Protein AF-A0A2H4VD58-F1 (afdb_monomer)

Solvent-accessible surface area (backbone atoms only — not comparable to full-atom values): 4654 Å² total; per-residue (Å²): 131,59,65,59,58,54,42,28,51,54,27,33,57,51,12,43,54,27,6,53,51,22,31,37,26,50,71,23,73,45,74,94,69,36,65,29,60,67,58,16,52,52,50,32,53,50,47,53,52,52,48,38,56,49,47,28,70,76,65,34,40,77,75,41,53,44,72,64,33,37,46,70,50,13,48,63,49,17,52,52,39,17,51,50,42,19,54,51,46,67,75,74,109

InterPro domains:
  IPR043941 EMC6-arch [PF19094] (3-91)

Organism: NCBI:txid59277

Foldseek 3Di:
DQLLVVLQVLLLVLLLVLLVQLQCQCCLVPVVNGHDNPVSVVSLVVSLVVSLVVSCVPVNCVSQVHPVRSCVSRVVSSVVSNCVNNVCSNVPD

Structure (mmCIF, N/CA/C/O backbone):
data_AF-A0A2H4VD58-F1
#
_entry.id   AF-A0A2H4VD58-F1
#
loop_
_atom_site.group_PDB
_atom_site.id
_atom_site.type_symbol
_atom_site.label_atom_id
_atom_site.label_alt_id
_atom_site.label_comp_id
_atom_site.label_asy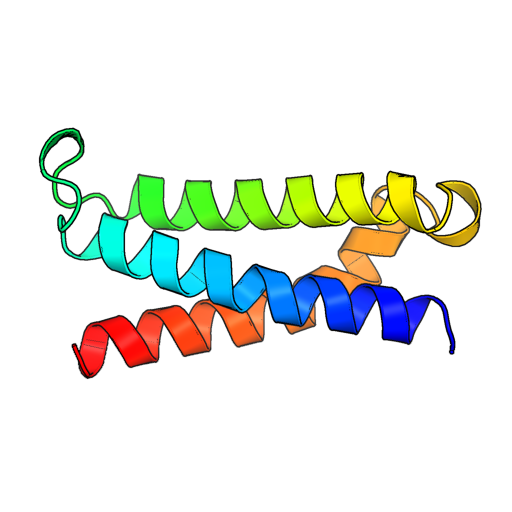m_id
_atom_site.label_entity_id
_atom_site.label_seq_id
_atom_site.pdbx_PDB_ins_code
_atom_site.Cartn_x
_atom_site.Cartn_y
_atom_site.Cartn_z
_atom_site.occupancy
_atom_site.B_iso_or_equiv
_atom_site.auth_seq_id
_atom_site.auth_comp_id
_atom_site.auth_asym_id
_atom_site.auth_atom_id
_atom_site.pdbx_PDB_model_num
ATOM 1 N N . MET A 1 1 ? -11.093 -12.070 17.448 1.00 69.69 1 MET A N 1
ATOM 2 C CA . MET A 1 1 ? -9.816 -11.458 17.033 1.00 69.69 1 MET A CA 1
ATOM 3 C C . MET A 1 1 ? -9.954 -9.956 17.160 1.00 69.69 1 MET A C 1
ATOM 5 O O . MET A 1 1 ? -10.987 -9.443 16.732 1.00 69.69 1 MET A O 1
ATOM 9 N N . ASP A 1 2 ? -8.970 -9.316 17.784 1.00 92.69 2 ASP A N 1
ATOM 10 C CA . ASP A 1 2 ? -8.896 -7.864 17.972 1.00 92.69 2 ASP A CA 1
ATOM 11 C C . ASP A 1 2 ? -9.061 -7.121 16.631 1.00 92.69 2 ASP A C 1
ATOM 13 O O . ASP A 1 2 ? -8.649 -7.633 15.582 1.00 92.69 2 ASP A O 1
ATOM 17 N N . ILE A 1 3 ? -9.698 -5.948 16.651 1.00 94.56 3 ILE A N 1
ATOM 18 C CA . ILE A 1 3 ? -9.872 -5.111 15.463 1.00 94.56 3 ILE A CA 1
ATOM 19 C C . ILE A 1 3 ? -8.518 -4.711 14.879 1.00 94.56 3 ILE A C 1
ATOM 21 O O . ILE A 1 3 ? -8.355 -4.760 13.663 1.00 94.56 3 ILE A O 1
ATOM 25 N N . GLU A 1 4 ? -7.521 -4.438 15.721 1.00 93.94 4 GLU A N 1
ATOM 26 C CA . GLU A 1 4 ? -6.175 -4.074 15.273 1.00 93.94 4 GLU A CA 1
ATOM 27 C C . GLU A 1 4 ? -5.526 -5.199 14.466 1.00 93.94 4 GLU A C 1
ATOM 29 O O . GLU A 1 4 ? -4.961 -4.963 13.396 1.00 93.94 4 GLU A O 1
ATOM 34 N N . VAL A 1 5 ? -5.677 -6.446 14.922 1.00 95.12 5 VAL A N 1
ATOM 35 C CA . VAL A 1 5 ? -5.162 -7.620 14.210 1.00 95.12 5 VAL A CA 1
ATOM 36 C C . VAL A 1 5 ? -5.892 -7.793 12.879 1.00 95.12 5 VAL A C 1
ATOM 38 O O . VAL A 1 5 ? -5.246 -8.008 11.858 1.00 95.12 5 VAL A O 1
ATOM 41 N N . LYS A 1 6 ? -7.224 -7.632 12.846 1.00 96.00 6 LYS A N 1
ATOM 42 C CA . LYS A 1 6 ? -8.003 -7.698 11.594 1.00 96.00 6 LYS A CA 1
ATOM 43 C C . LYS A 1 6 ? -7.555 -6.637 10.584 1.00 96.00 6 LYS A C 1
ATOM 45 O O . LYS A 1 6 ? -7.369 -6.958 9.410 1.00 96.00 6 LYS A O 1
ATOM 50 N N . LEU A 1 7 ? -7.366 -5.398 11.042 1.00 96.88 7 LEU A N 1
ATOM 51 C CA . LEU A 1 7 ? -6.892 -4.281 10.223 1.00 96.88 7 LEU A CA 1
ATOM 52 C C . LEU A 1 7 ? -5.477 -4.537 9.702 1.00 96.88 7 LEU A C 1
ATOM 54 O O . LEU A 1 7 ? -5.231 -4.387 8.508 1.00 96.88 7 LEU A O 1
ATOM 58 N N . THR A 1 8 ? -4.572 -4.994 10.563 1.00 96.62 8 THR A N 1
ATOM 59 C CA . THR A 1 8 ? -3.202 -5.358 10.177 1.00 96.62 8 THR A CA 1
ATOM 60 C C . THR A 1 8 ? -3.217 -6.448 9.103 1.00 96.62 8 THR A C 1
ATOM 62 O O . THR A 1 8 ? -2.549 -6.314 8.079 1.00 96.62 8 THR A O 1
ATOM 65 N N . SER A 1 9 ? -4.015 -7.507 9.288 1.00 96.56 9 SER A N 1
ATOM 66 C CA . SER A 1 9 ? -4.085 -8.628 8.346 1.00 96.56 9 SER A CA 1
ATOM 67 C C . SER A 1 9 ? -4.594 -8.214 6.965 1.00 96.56 9 SER A C 1
ATOM 69 O O . SER A 1 9 ? -3.997 -8.609 5.965 1.00 96.56 9 SER A O 1
ATOM 71 N N . ILE A 1 10 ? -5.665 -7.413 6.881 1.00 97.50 10 ILE A N 1
ATOM 72 C CA . ILE A 1 10 ? -6.210 -6.998 5.577 1.00 97.50 10 ILE A CA 1
ATOM 73 C C . ILE A 1 10 ? -5.260 -6.043 4.842 1.00 97.50 10 ILE A C 1
ATOM 75 O O . ILE A 1 10 ? -5.097 -6.159 3.629 1.00 97.50 10 ILE A O 1
ATOM 79 N N . HIS A 1 11 ? -4.571 -5.162 5.575 1.00 98.38 11 HIS A N 1
ATOM 80 C CA . HIS A 1 11 ? -3.552 -4.276 5.013 1.00 98.38 11 HIS A CA 1
ATOM 81 C C . HIS A 1 11 ? -2.344 -5.052 4.495 1.00 98.38 11 HIS A C 1
ATOM 83 O O . HIS A 1 11 ? -1.927 -4.830 3.363 1.00 98.38 11 HIS A O 1
ATOM 89 N N . ALA A 1 12 ? -1.823 -6.002 5.272 1.00 98.12 12 ALA A N 1
ATOM 90 C CA . ALA A 1 12 ? -0.731 -6.860 4.827 1.00 98.12 12 ALA A CA 1
ATOM 91 C C . ALA A 1 12 ? -1.121 -7.677 3.581 1.00 98.12 12 ALA A C 1
ATOM 93 O O . ALA A 1 12 ? -0.347 -7.758 2.632 1.00 98.12 12 ALA A O 1
ATOM 94 N N . ALA A 1 13 ? -2.336 -8.233 3.541 1.00 98.12 13 ALA A N 1
ATOM 95 C CA . ALA A 1 13 ? -2.805 -9.006 2.394 1.00 98.12 13 ALA A CA 1
ATOM 96 C C . ALA A 1 13 ? -2.928 -8.152 1.120 1.00 98.12 13 ALA A C 1
ATOM 98 O O . ALA A 1 13 ? -2.422 -8.539 0.066 1.00 98.12 13 ALA A O 1
ATOM 99 N N . LEU A 1 14 ? -3.559 -6.974 1.197 1.00 98.44 14 LEU A N 1
ATOM 100 C CA . LEU A 1 14 ? -3.715 -6.102 0.026 1.00 98.44 14 LEU A CA 1
ATOM 101 C C . LEU A 1 14 ? -2.424 -5.372 -0.369 1.00 98.44 14 LEU A C 1
ATOM 103 O O . LEU A 1 14 ? -2.271 -4.999 -1.532 1.00 98.44 14 LEU A O 1
ATOM 107 N N . ALA A 1 15 ? -1.453 -5.256 0.535 1.00 98.62 15 ALA A N 1
ATOM 108 C CA . ALA A 1 15 ? -0.114 -4.784 0.202 1.00 98.62 15 ALA A CA 1
ATOM 109 C C . ALA A 1 15 ? 0.639 -5.720 -0.757 1.00 98.62 15 ALA A C 1
ATOM 111 O O . ALA A 1 15 ? 1.428 -5.245 -1.571 1.00 98.62 15 ALA A O 1
ATOM 112 N N . ILE A 1 16 ? 0.364 -7.030 -0.730 1.00 98.75 16 ILE A N 1
ATOM 113 C CA . ILE A 1 16 ? 0.923 -7.976 -1.711 1.00 98.75 16 ILE A CA 1
ATOM 114 C C . ILE A 1 16 ? 0.429 -7.620 -3.117 1.00 98.75 16 ILE A C 1
ATOM 116 O O . ILE A 1 16 ? 1.214 -7.539 -4.062 1.00 98.75 16 ILE A O 1
ATOM 120 N N . VAL A 1 17 ? -0.871 -7.339 -3.243 1.00 98.56 17 VAL A N 1
ATOM 121 C CA . VAL A 1 17 ? -1.485 -6.910 -4.506 1.00 98.56 17 VAL A CA 1
ATOM 122 C C . VAL A 1 17 ? -0.898 -5.572 -4.960 1.00 98.56 17 VAL A C 1
ATOM 124 O O . VAL A 1 17 ? -0.554 -5.420 -6.131 1.00 98.56 17 VAL A O 1
ATOM 127 N N . ALA A 1 18 ? -0.716 -4.626 -4.033 1.00 98.75 18 ALA A N 1
ATOM 128 C CA . ALA A 1 18 ? -0.055 -3.359 -4.325 1.00 98.75 18 ALA A CA 1
ATOM 129 C C . ALA A 1 18 ? 1.376 -3.556 -4.844 1.00 98.75 18 ALA A C 1
ATOM 131 O O . ALA A 1 18 ? 1.747 -2.929 -5.830 1.00 98.75 18 ALA A O 1
ATOM 132 N N . GLY A 1 19 ? 2.155 -4.464 -4.247 1.00 98.69 19 GLY A N 1
ATOM 133 C CA . GLY A 1 19 ? 3.529 -4.744 -4.673 1.00 98.69 19 GLY A CA 1
ATOM 134 C C . GLY A 1 19 ? 3.607 -5.322 -6.077 1.00 98.69 19 GLY A C 1
ATOM 135 O O . GLY A 1 19 ? 4.406 -4.855 -6.888 1.00 98.69 19 GLY A O 1
ATOM 136 N N . ALA A 1 20 ? 2.719 -6.263 -6.399 1.00 98.44 20 ALA A N 1
ATOM 137 C CA . ALA A 1 20 ? 2.619 -6.822 -7.743 1.00 98.44 20 ALA A CA 1
ATOM 138 C C . ALA A 1 20 ? 2.223 -5.762 -8.785 1.00 98.44 20 ALA A C 1
ATOM 140 O O . ALA A 1 20 ? 2.816 -5.697 -9.860 1.00 98.44 20 ALA A O 1
ATOM 141 N N . ILE A 1 21 ? 1.262 -4.890 -8.465 1.00 98.19 21 ILE A N 1
ATOM 142 C CA . ILE A 1 21 ? 0.854 -3.796 -9.358 1.00 98.19 21 ILE A CA 1
ATOM 143 C C . ILE A 1 21 ? 1.997 -2.794 -9.556 1.00 98.19 21 ILE A C 1
ATOM 145 O O . ILE A 1 21 ? 2.272 -2.398 -10.690 1.00 98.19 21 ILE A O 1
ATOM 149 N N . SER A 1 22 ? 2.698 -2.414 -8.485 1.00 98.50 22 SER A N 1
ATOM 150 C CA . SER A 1 22 ? 3.853 -1.520 -8.578 1.00 98.50 22 SER A CA 1
ATOM 151 C C . SER A 1 22 ? 4.975 -2.131 -9.416 1.00 98.50 22 SER A C 1
ATOM 153 O O . SER A 1 22 ? 5.541 -1.426 -10.248 1.00 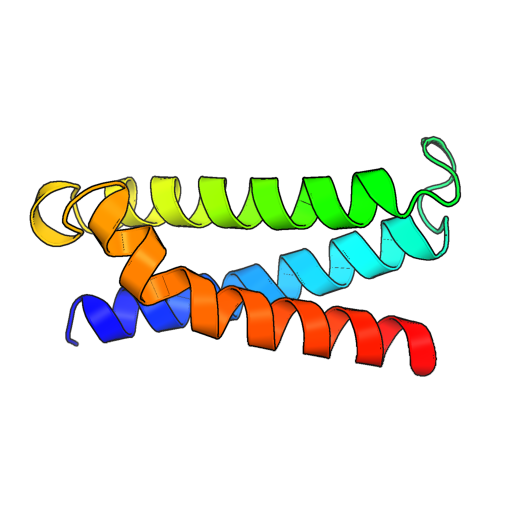98.50 22 SER A O 1
ATOM 155 N N . TYR A 1 23 ? 5.236 -3.438 -9.290 1.00 98.38 23 TYR A N 1
ATOM 156 C CA . TYR A 1 23 ? 6.165 -4.155 -10.166 1.00 98.38 23 TYR A CA 1
ATOM 157 C C . TYR A 1 23 ? 5.774 -3.991 -11.639 1.00 98.38 23 TYR A C 1
ATOM 159 O O . TYR A 1 23 ? 6.561 -3.435 -12.404 1.00 98.38 23 TYR A O 1
ATOM 167 N N . LEU A 1 24 ? 4.545 -4.367 -12.011 1.00 97.81 24 LEU A N 1
ATOM 168 C CA . LEU A 1 24 ? 4.067 -4.316 -13.399 1.00 97.81 24 LEU A CA 1
ATOM 169 C C . LEU A 1 24 ? 4.162 -2.911 -14.014 1.00 97.81 24 LEU A C 1
ATOM 171 O O . LEU A 1 24 ? 4.520 -2.760 -15.183 1.00 97.81 24 LEU A O 1
ATOM 175 N N . LEU A 1 25 ? 3.854 -1.877 -13.228 1.00 97.75 25 LEU A N 1
ATOM 176 C CA . LEU A 1 25 ? 3.945 -0.479 -13.656 1.00 97.75 25 LEU A CA 1
ATOM 177 C C . LEU A 1 25 ? 5.403 0.001 -13.760 1.00 97.75 25 LEU A C 1
ATOM 179 O O . LEU A 1 25 ? 5.752 0.726 -14.690 1.00 97.75 25 LEU A O 1
ATOM 183 N N . SER A 1 26 ? 6.275 -0.432 -12.847 1.00 97.25 26 SER A N 1
ATOM 184 C CA . SER A 1 26 ? 7.694 -0.044 -12.811 1.00 97.25 26 SER A CA 1
ATOM 185 C C . SER A 1 26 ? 8.573 -0.739 -13.856 1.00 97.25 26 SER A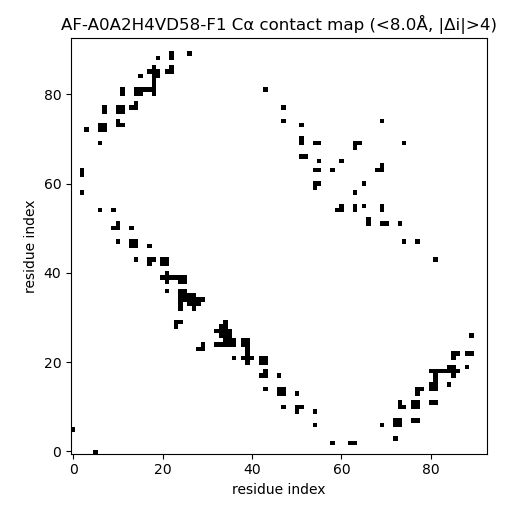 C 1
ATOM 187 O O . SER A 1 26 ? 9.633 -0.218 -14.202 1.00 97.25 26 SER A O 1
ATOM 189 N N . THR A 1 27 ? 8.147 -1.888 -14.385 1.00 96.88 27 THR A N 1
ATOM 190 C CA . THR A 1 27 ? 8.842 -2.604 -15.469 1.00 96.88 27 THR A CA 1
ATOM 191 C C . THR A 1 27 ? 8.279 -2.280 -16.850 1.00 96.88 27 THR A C 1
ATOM 193 O O . THR A 1 27 ? 8.906 -2.590 -17.859 1.00 96.88 27 THR A O 1
ATOM 196 N N . GLY A 1 28 ? 7.112 -1.633 -16.914 1.00 94.75 28 GLY A N 1
ATOM 197 C CA . GLY A 1 28 ? 6.408 -1.380 -18.169 1.00 94.75 28 GLY A CA 1
ATOM 198 C C . GLY A 1 28 ? 5.724 -2.617 -18.749 1.00 94.75 28 GLY A C 1
ATOM 199 O O . GLY A 1 28 ? 5.437 -2.650 -19.943 1.00 94.75 28 GLY A O 1
ATOM 200 N N . ALA A 1 29 ? 5.426 -3.618 -17.913 1.00 94.12 29 ALA A N 1
ATOM 201 C CA . ALA A 1 29 ? 4.702 -4.825 -18.313 1.00 94.12 29 ALA A CA 1
ATOM 202 C C . ALA A 1 29 ? 3.279 -4.525 -18.828 1.00 94.12 29 ALA A C 1
ATOM 204 O O . ALA A 1 29 ? 2.698 -5.319 -19.568 1.00 94.12 29 ALA A O 1
ATOM 205 N N . ILE A 1 30 ? 2.715 -3.368 -18.466 1.00 93.25 30 ILE A N 1
ATOM 206 C CA . ILE A 1 30 ? 1.444 -2.868 -18.999 1.00 93.25 30 ILE A CA 1
ATOM 207 C C . ILE A 1 30 ? 1.736 -1.964 -20.203 1.00 93.25 30 ILE A C 1
ATOM 209 O O . ILE A 1 30 ? 2.011 -0.773 -20.050 1.00 93.25 30 ILE A O 1
ATOM 213 N N . SER A 1 31 ? 1.643 -2.525 -21.412 1.00 91.19 31 SER A N 1
ATOM 214 C CA . SER A 1 31 ? 2.038 -1.860 -22.668 1.00 91.19 31 SER A CA 1
ATOM 215 C C . SER A 1 31 ? 1.380 -0.495 -22.899 1.00 91.19 31 SER A C 1
ATOM 217 O O . SER A 1 31 ? 2.033 0.421 -23.389 1.00 91.19 31 SER A O 1
ATOM 219 N N . ALA A 1 32 ? 0.114 -0.329 -22.502 1.00 93.44 32 ALA A N 1
ATOM 220 C CA . ALA A 1 32 ? -0.620 0.929 -22.654 1.00 93.44 32 ALA A CA 1
ATOM 221 C C . ALA A 1 32 ? -0.106 2.068 -21.752 1.00 93.44 32 ALA A C 1
ATOM 223 O O . ALA A 1 32 ? -0.380 3.232 -22.030 1.00 93.44 32 ALA A O 1
ATOM 224 N N . LEU A 1 33 ? 0.602 1.744 -20.666 1.00 93.38 33 LEU A N 1
AT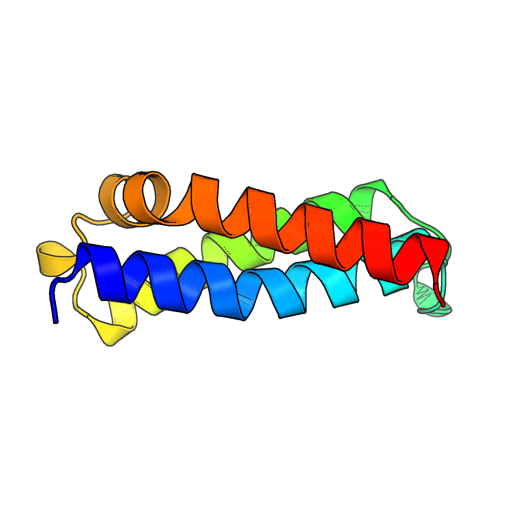OM 225 C CA . LEU A 1 33 ? 1.083 2.715 -19.677 1.00 93.38 33 LEU A CA 1
ATOM 226 C C . LEU A 1 33 ? 2.599 2.934 -19.747 1.00 93.38 33 LEU A C 1
ATOM 228 O O . LEU A 1 33 ? 3.093 3.927 -19.212 1.00 93.38 33 LEU A O 1
ATOM 232 N N . GLY A 1 34 ? 3.324 2.032 -20.414 1.00 94.31 34 GLY A N 1
ATOM 233 C CA . GLY A 1 34 ? 4.782 2.033 -20.442 1.00 94.31 34 GLY A CA 1
ATOM 234 C C . GLY A 1 34 ? 5.390 1.880 -19.046 1.00 94.31 34 GLY A C 1
ATOM 235 O O . GLY A 1 34 ? 4.705 1.585 -18.065 1.00 94.31 34 GLY A O 1
ATOM 236 N N . LYS A 1 35 ? 6.706 2.076 -18.956 1.00 96.44 35 LYS A N 1
ATOM 237 C CA . LYS A 1 35 ? 7.413 2.111 -17.675 1.00 96.44 35 LYS A CA 1
ATOM 238 C C . LYS A 1 35 ? 7.084 3.414 -16.942 1.00 96.44 35 LYS A C 1
ATOM 240 O O . LYS A 1 35 ? 7.349 4.493 -17.471 1.00 96.44 35 LYS A O 1
ATOM 245 N N . ASN A 1 36 ? 6.506 3.313 -15.745 1.00 96.88 36 ASN A N 1
ATOM 246 C CA . ASN A 1 36 ? 6.066 4.480 -14.989 1.00 96.88 36 ASN A CA 1
ATOM 247 C C . ASN A 1 36 ? 6.107 4.262 -13.465 1.00 96.88 36 ASN A C 1
ATOM 249 O O . ASN A 1 36 ? 5.161 3.766 -12.8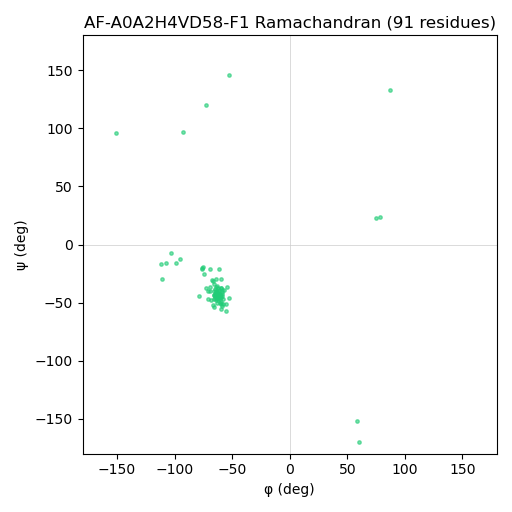48 1.00 96.88 36 ASN A O 1
ATOM 253 N N . GLU A 1 37 ? 7.201 4.689 -12.835 1.00 95.75 37 GLU A N 1
ATOM 254 C CA . GLU A 1 37 ? 7.400 4.595 -11.387 1.00 95.75 37 GLU A CA 1
ATOM 255 C C . GLU A 1 37 ? 6.448 5.498 -10.592 1.00 95.75 37 GLU A C 1
ATOM 257 O O . GLU A 1 37 ? 6.041 5.144 -9.485 1.00 95.75 37 GLU A O 1
ATOM 262 N N . PHE A 1 38 ? 6.040 6.639 -11.154 1.00 97.50 38 PHE A N 1
ATOM 263 C CA . PHE A 1 38 ? 5.060 7.512 -10.507 1.00 97.50 38 PHE A CA 1
ATOM 264 C C . PHE A 1 38 ? 3.713 6.798 -10.342 1.00 97.50 38 PHE A C 1
ATOM 266 O O . PHE A 1 38 ? 3.153 6.777 -9.245 1.00 97.50 38 PHE A O 1
ATOM 273 N N . LEU A 1 39 ? 3.220 6.152 -11.404 1.00 97.31 39 LEU A N 1
ATOM 274 C CA . LEU A 1 39 ? 1.994 5.356 -11.346 1.00 97.31 39 LEU A CA 1
ATOM 275 C C . LEU A 1 39 ? 2.148 4.134 -10.437 1.00 97.31 39 LEU A C 1
ATOM 277 O O . LEU A 1 39 ? 1.192 3.778 -9.751 1.00 97.31 39 LEU A O 1
ATOM 281 N N . ALA A 1 40 ? 3.336 3.524 -10.382 1.00 97.88 40 ALA A N 1
ATOM 282 C CA . ALA A 1 40 ? 3.616 2.419 -9.468 1.00 97.88 40 ALA A CA 1
ATOM 283 C C . ALA A 1 40 ? 3.413 2.822 -7.996 1.00 97.88 40 ALA A C 1
ATOM 285 O O . ALA A 1 40 ? 2.76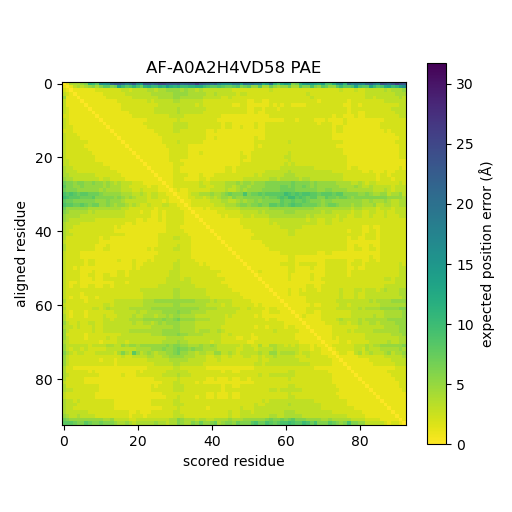8 2.088 -7.243 1.00 97.88 40 ALA A O 1
ATOM 286 N N . VAL A 1 41 ? 3.907 3.999 -7.597 1.00 98.19 41 VAL A N 1
ATOM 287 C CA . VAL A 1 41 ? 3.718 4.537 -6.238 1.00 98.19 41 VAL A CA 1
ATOM 288 C C . VAL A 1 41 ? 2.271 4.978 -6.017 1.00 98.19 41 VAL A C 1
ATOM 290 O O . VAL A 1 41 ? 1.664 4.614 -5.009 1.00 98.19 41 VAL A O 1
ATOM 293 N N . LEU A 1 42 ? 1.693 5.725 -6.964 1.00 98.25 42 LEU A N 1
ATOM 294 C CA . LEU A 1 42 ? 0.319 6.221 -6.863 1.00 98.25 42 LEU A CA 1
ATOM 295 C C . LEU A 1 42 ? -0.693 5.074 -6.728 1.00 98.25 42 LEU A C 1
ATOM 297 O O . LEU A 1 42 ? -1.611 5.157 -5.915 1.00 98.25 42 LEU A O 1
ATOM 301 N N . GLY A 1 43 ? -0.500 3.989 -7.481 1.00 97.81 43 GLY A N 1
ATOM 302 C CA . GLY A 1 43 ? -1.331 2.791 -7.410 1.00 97.81 43 GLY A CA 1
ATOM 303 C C . GLY A 1 43 ? -1.298 2.135 -6.030 1.00 97.81 43 GLY A C 1
ATOM 304 O O . GLY A 1 43 ? -2.351 1.819 -5.480 1.00 97.81 43 GLY A O 1
ATOM 305 N N . GLY A 1 44 ? -0.117 2.000 -5.420 1.00 98.19 44 GLY A N 1
ATOM 306 C CA . GLY A 1 44 ? -0.001 1.449 -4.067 1.00 98.19 44 GLY A CA 1
ATOM 307 C C . GLY A 1 44 ? -0.675 2.318 -3.003 1.00 98.19 44 GLY A C 1
ATOM 308 O O . GLY A 1 44 ? -1.403 1.798 -2.157 1.00 98.19 44 GLY A O 1
ATOM 309 N N . LEU A 1 45 ? -0.529 3.646 -3.086 1.00 98.19 45 LEU A N 1
ATOM 310 C CA . LEU A 1 45 ? -1.217 4.581 -2.185 1.00 98.19 45 LEU A CA 1
ATOM 311 C C . LEU A 1 45 ? -2.743 4.550 -2.362 1.00 98.19 45 LEU A C 1
ATOM 313 O O . LEU A 1 45 ? -3.483 4.613 -1.378 1.00 98.19 45 LEU A O 1
ATOM 317 N N . LEU A 1 46 ? -3.224 4.409 -3.600 1.00 98.44 46 LEU A N 1
ATOM 318 C CA . LEU A 1 46 ? -4.648 4.239 -3.876 1.00 98.44 46 LEU A CA 1
ATOM 319 C C . LEU A 1 46 ? -5.175 2.940 -3.254 1.00 98.44 46 LEU A C 1
ATOM 321 O O . LEU A 1 46 ? -6.230 2.949 -2.622 1.00 98.44 46 LEU A O 1
ATOM 325 N N . ILE A 1 47 ? -4.433 1.836 -3.376 1.00 98.56 47 ILE A N 1
ATOM 326 C CA . ILE A 1 47 ? -4.809 0.549 -2.775 1.00 98.56 47 ILE A CA 1
ATOM 327 C C . ILE A 1 47 ? -4.818 0.636 -1.248 1.00 98.56 47 ILE A C 1
ATOM 329 O O . ILE A 1 47 ? -5.755 0.126 -0.635 1.00 98.56 47 ILE A O 1
ATOM 333 N N . LEU A 1 48 ? -3.854 1.321 -0.624 1.00 98.31 48 LEU A N 1
ATOM 334 C CA . LEU A 1 48 ? -3.871 1.592 0.818 1.00 98.31 48 LEU A CA 1
ATOM 335 C C . LEU A 1 48 ? -5.172 2.295 1.229 1.00 98.31 48 LEU A C 1
ATOM 337 O O . LEU A 1 48 ? -5.878 1.830 2.124 1.00 98.31 48 LEU A O 1
ATOM 341 N N . TYR A 1 49 ? -5.529 3.381 0.539 1.00 98.19 49 TYR A N 1
ATOM 342 C CA . TYR A 1 49 ? -6.758 4.119 0.827 1.00 98.19 49 TYR A CA 1
ATOM 343 C C . TYR A 1 49 ? -8.011 3.248 0.650 1.00 98.19 49 TYR A C 1
ATOM 345 O O . TYR A 1 49 ? -8.876 3.211 1.529 1.00 98.19 49 TYR A O 1
ATOM 353 N N . LEU A 1 50 ? -8.098 2.502 -0.456 1.00 98.38 50 LEU A N 1
ATOM 354 C CA . LEU A 1 50 ? -9.216 1.594 -0.724 1.00 98.38 50 LEU A CA 1
ATOM 355 C C . LEU A 1 50 ? -9.308 0.470 0.315 1.00 98.38 50 LEU A C 1
ATOM 357 O O . LEU A 1 50 ? -10.413 0.103 0.707 1.00 98.38 50 LEU A O 1
ATOM 361 N N . THR A 1 51 ? -8.175 -0.031 0.810 1.00 98.19 51 THR A N 1
ATOM 362 C CA . THR A 1 51 ? -8.115 -1.027 1.893 1.00 98.19 51 THR A CA 1
ATOM 363 C C . THR A 1 51 ? -8.677 -0.465 3.196 1.00 98.19 51 THR A C 1
ATOM 365 O O . THR A 1 51 ? -9.44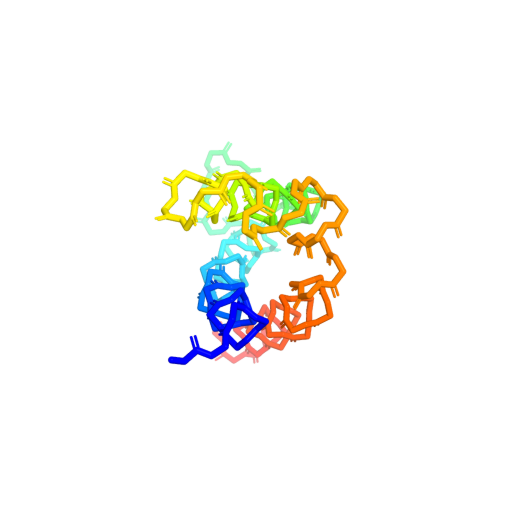3 -1.136 3.892 1.00 98.19 51 THR A O 1
ATOM 368 N N . GLY A 1 52 ? -8.368 0.794 3.499 1.00 97.31 52 GLY A N 1
ATOM 369 C CA . GLY A 1 52 ? -8.952 1.525 4.616 1.00 97.31 52 GLY A CA 1
ATOM 370 C C . GLY A 1 52 ? -10.470 1.667 4.512 1.00 97.31 52 GLY A C 1
ATOM 371 O O . GLY A 1 52 ? -11.206 1.295 5.426 1.00 97.31 52 GLY A O 1
ATOM 372 N N . GLN A 1 53 ? -10.957 2.120 3.353 1.00 98.31 53 GLN A N 1
ATOM 373 C CA . GLN A 1 53 ? -12.395 2.231 3.084 1.00 98.31 53 GLN A CA 1
ATOM 374 C C . GLN A 1 53 ? -13.104 0.870 3.139 1.00 98.31 53 GLN A C 1
ATOM 376 O O . GLN A 1 53 ? -14.209 0.759 3.671 1.00 98.31 53 GLN A O 1
ATOM 381 N N . LEU A 1 54 ? -12.466 -0.182 2.625 1.00 98.00 54 LEU A N 1
ATOM 382 C CA . LEU A 1 54 ? -12.963 -1.551 2.715 1.00 98.00 54 LEU A CA 1
ATOM 383 C C . LEU A 1 54 ? -13.056 -2.011 4.174 1.00 98.00 54 LEU A C 1
ATOM 385 O O . LEU A 1 54 ? -14.058 -2.603 4.565 1.00 98.00 54 LEU A O 1
ATOM 389 N N . SER A 1 55 ? -12.059 -1.686 4.994 1.00 97.69 55 SER A N 1
ATOM 390 C CA . SER A 1 55 ? -12.052 -2.015 6.421 1.00 97.69 55 SER A CA 1
ATOM 391 C C . SER A 1 55 ? -13.223 -1.366 7.163 1.00 97.69 55 SER A C 1
ATOM 393 O O . SER A 1 55 ? -13.918 -2.050 7.913 1.00 97.69 55 SER A O 1
ATOM 395 N N . GLU A 1 56 ? -13.497 -0.079 6.910 1.00 97.75 56 GLU A N 1
ATOM 396 C CA . GLU A 1 56 ? -14.662 0.615 7.484 1.00 97.75 56 GLU A CA 1
ATOM 397 C C . GLU A 1 56 ? -15.987 -0.043 7.072 1.00 97.75 56 GLU A C 1
ATOM 399 O O . GLU A 1 56 ? -16.903 -0.147 7.889 1.00 97.75 56 GLU A O 1
ATOM 404 N N . ARG A 1 57 ? -16.088 -0.524 5.825 1.00 97.75 57 ARG A N 1
ATOM 405 C CA . ARG A 1 57 ? -17.286 -1.214 5.321 1.00 97.75 57 ARG A CA 1
ATOM 406 C C . ARG A 1 57 ? -17.485 -2.597 5.936 1.00 97.75 57 ARG A C 1
ATOM 408 O O . ARG A 1 57 ? -18.621 -2.963 6.211 1.00 97.75 57 ARG A O 1
ATOM 415 N N . ILE A 1 58 ? -16.412 -3.366 6.129 1.00 97.62 58 ILE A N 1
ATOM 416 C CA . ILE A 1 58 ? -16.495 -4.743 6.642 1.00 97.62 58 ILE A CA 1
ATOM 417 C C . ILE A 1 58 ? -16.693 -4.758 8.160 1.00 97.62 58 ILE A C 1
ATOM 419 O O . ILE A 1 58 ? -17.491 -5.541 8.670 1.00 97.62 58 ILE A O 1
ATOM 423 N N . PHE A 1 59 ? -15.946 -3.930 8.893 1.00 96.94 59 PHE A N 1
ATOM 424 C CA . PHE A 1 59 ? -15.896 -4.000 10.356 1.00 96.94 59 PHE A CA 1
ATOM 425 C C . PHE A 1 59 ? -16.717 -2.915 11.057 1.00 96.94 59 PHE A C 1
ATOM 427 O O . PHE A 1 59 ? -16.884 -2.980 12.272 1.00 96.94 59 PHE A O 1
ATOM 434 N N . GLY A 1 60 ? -17.258 -1.955 10.305 1.00 97.56 60 GLY A N 1
ATOM 435 C CA . GLY A 1 60 ? -17.996 -0.816 10.835 1.00 97.56 60 GLY A CA 1
ATOM 436 C C . GLY A 1 60 ? -17.070 0.346 11.190 1.00 97.56 60 GLY A C 1
ATOM 437 O O . GLY A 1 60 ? -16.047 0.186 11.856 1.00 97.56 60 GLY A O 1
ATOM 438 N N . LYS A 1 61 ? -17.447 1.552 10.758 1.00 96.50 61 LYS A N 1
ATOM 439 C CA . LYS A 1 61 ? -16.626 2.763 10.907 1.00 96.50 61 LYS A CA 1
ATOM 440 C C . LYS A 1 61 ? -16.282 3.095 12.361 1.00 96.50 61 LYS A C 1
ATOM 442 O O . LYS A 1 61 ? -15.156 3.510 12.628 1.00 96.50 61 LYS A O 1
ATOM 447 N N . GLU A 1 62 ? -17.228 2.909 13.281 1.00 96.31 62 GLU A N 1
ATOM 448 C CA . GLU A 1 62 ? -17.022 3.162 14.714 1.00 96.31 62 GLU A CA 1
ATOM 449 C C . GLU A 1 62 ? -15.990 2.208 15.314 1.00 96.31 62 GLU A C 1
ATOM 451 O O . GLU A 1 62 ? -15.057 2.660 15.970 1.00 96.31 62 GLU A O 1
ATOM 456 N N . ALA A 1 63 ? -16.099 0.910 15.016 1.00 95.56 63 ALA A N 1
ATOM 457 C CA . ALA A 1 63 ? -15.156 -0.095 15.498 1.00 95.56 63 ALA A CA 1
ATOM 458 C C . ALA A 1 63 ? -13.742 0.125 14.940 1.00 95.56 63 ALA A C 1
ATOM 460 O O . ALA A 1 63 ? -12.759 -0.092 15.640 1.00 95.56 63 ALA A O 1
ATOM 461 N N . VAL A 1 64 ? -13.640 0.572 13.686 1.00 96.69 64 VAL A N 1
ATOM 462 C CA . VAL A 1 64 ? -12.360 0.883 13.034 1.00 96.69 64 VAL A CA 1
ATOM 463 C C . VAL A 1 64 ? -11.753 2.195 13.536 1.00 96.69 64 VAL A C 1
ATOM 465 O O . VAL A 1 64 ? -10.544 2.354 13.452 1.00 96.69 64 VAL A O 1
ATOM 468 N N . GLY A 1 65 ? -12.549 3.147 14.037 1.00 96.25 65 GLY A N 1
ATOM 469 C CA . GLY A 1 65 ? -12.079 4.498 14.374 1.00 96.25 65 GLY A CA 1
ATOM 470 C C . GLY A 1 65 ? -11.910 5.417 13.153 1.00 96.25 65 GLY A C 1
ATOM 471 O O . GLY A 1 65 ? -11.136 6.380 13.189 1.00 96.25 65 GLY A O 1
ATOM 472 N N . GLY A 1 66 ? -12.618 5.114 12.058 1.00 95.94 66 GLY A N 1
ATOM 473 C CA . GLY A 1 66 ? -12.554 5.842 10.786 1.00 95.94 66 GLY A CA 1
ATOM 474 C C . GLY A 1 66 ? -11.153 5.897 10.164 1.00 95.94 66 GLY A C 1
ATOM 475 O O . GLY A 1 66 ? -10.309 5.036 10.419 1.00 95.94 66 GLY A O 1
ATOM 476 N N . MET A 1 67 ? -10.891 6.957 9.385 1.00 96.00 67 MET A N 1
ATOM 477 C CA . MET A 1 67 ? -9.625 7.150 8.663 1.00 96.00 67 MET A CA 1
ATOM 478 C C . MET A 1 67 ? -8.392 7.033 9.543 1.00 96.00 67 MET A C 1
ATOM 480 O O . MET A 1 67 ? -7.425 6.370 9.179 1.00 96.00 67 MET A O 1
ATOM 484 N N . LYS A 1 68 ? -8.426 7.677 10.710 1.00 95.25 68 LYS A N 1
ATOM 485 C CA . LYS A 1 68 ? -7.300 7.659 11.635 1.00 95.25 68 LYS A CA 1
ATOM 486 C C . LYS A 1 68 ? -7.003 6.227 12.085 1.00 95.25 68 LYS A C 1
ATOM 488 O O . LYS A 1 68 ? -5.844 5.835 12.081 1.00 95.25 68 LYS A O 1
ATOM 493 N N . GLY A 1 69 ? -8.026 5.453 12.437 1.00 94.88 69 GLY A N 1
ATOM 494 C CA . GLY A 1 69 ? -7.828 4.109 12.964 1.00 94.88 69 GLY A CA 1
ATOM 495 C C . GLY A 1 69 ? -7.250 3.136 11.938 1.00 94.88 69 GLY A C 1
ATOM 496 O O . GLY A 1 69 ? -6.189 2.566 12.188 1.00 94.88 69 GLY A O 1
ATOM 497 N N . TRP A 1 70 ? -7.851 3.010 10.746 1.00 95.44 70 TRP A N 1
ATOM 498 C CA . TRP A 1 70 ? -7.291 2.095 9.741 1.00 95.44 70 TRP A CA 1
ATOM 499 C C . TRP A 1 70 ? -5.927 2.545 9.221 1.00 95.44 70 TRP A C 1
ATOM 501 O O . TRP A 1 70 ? -5.096 1.693 8.916 1.00 95.44 70 TRP A O 1
ATOM 511 N N . LEU A 1 71 ? -5.656 3.854 9.158 1.00 95.06 71 LEU A N 1
ATOM 512 C CA . LEU A 1 71 ? -4.352 4.339 8.719 1.00 95.06 71 LEU A CA 1
ATOM 513 C C . LEU A 1 71 ? -3.272 3.999 9.751 1.00 95.06 71 LEU A C 1
ATOM 515 O O . LEU A 1 71 ? -2.247 3.445 9.377 1.00 95.06 71 LEU A O 1
ATOM 519 N N . TRP A 1 72 ? -3.492 4.260 11.042 1.00 93.38 72 TRP A N 1
ATOM 520 C CA . TRP A 1 72 ? -2.479 3.983 12.070 1.00 93.38 72 TRP A CA 1
ATOM 521 C C . TRP A 1 72 ? -2.241 2.490 12.299 1.00 93.38 72 TRP A C 1
ATOM 523 O O . TRP A 1 72 ? -1.089 2.082 12.427 1.00 93.38 72 TRP A O 1
ATOM 533 N N . SER A 1 73 ? -3.294 1.670 12.296 1.00 91.69 73 SER A N 1
ATOM 534 C CA . SER A 1 73 ? -3.152 0.216 12.446 1.00 91.69 73 SER A CA 1
ATOM 535 C C . SER A 1 73 ? -2.663 -0.473 11.164 1.00 91.69 73 SER A C 1
ATOM 537 O O . SER A 1 73 ? -2.179 -1.599 11.217 1.00 91.69 73 SER A O 1
ATOM 539 N N . GLY A 1 74 ? -2.806 0.174 10.003 1.00 90.75 74 GLY A N 1
ATOM 540 C CA . GLY A 1 74 ? -2.586 -0.445 8.696 1.00 90.75 74 GLY A CA 1
ATOM 541 C C . GLY A 1 74 ? -1.363 0.045 7.923 1.00 90.75 74 GLY A C 1
ATOM 542 O O . GLY A 1 74 ? -0.792 -0.729 7.158 1.00 90.75 74 GLY A O 1
ATOM 543 N N . ILE A 1 75 ? -0.922 1.295 8.098 1.00 95.19 75 ILE A N 1
ATOM 544 C CA . ILE A 1 75 ? 0.077 1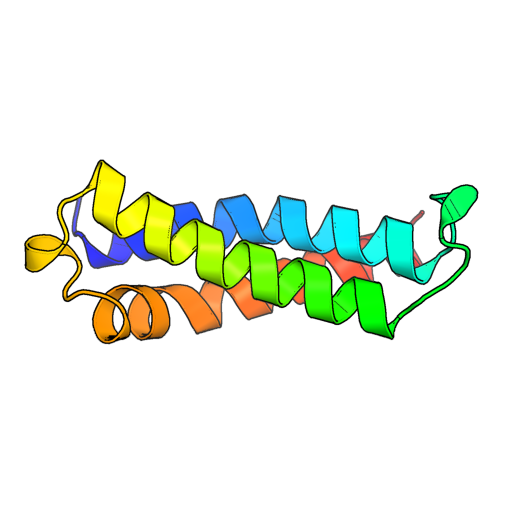.908 7.204 1.00 95.19 75 ILE A CA 1
ATOM 545 C C . ILE A 1 75 ? 1.443 1.231 7.281 1.00 95.19 75 ILE A C 1
ATOM 547 O O . ILE A 1 75 ? 2.051 0.970 6.247 1.00 95.19 75 ILE A O 1
ATOM 551 N N . LEU A 1 76 ? 1.918 0.916 8.487 1.00 95.88 76 LEU A N 1
ATOM 552 C CA . LEU A 1 76 ? 3.219 0.286 8.682 1.00 95.88 76 LEU A CA 1
ATOM 553 C C . LEU A 1 76 ? 3.266 -1.138 8.100 1.00 95.88 76 LEU A C 1
ATOM 555 O O . LEU A 1 76 ? 4.144 -1.390 7.269 1.00 95.88 76 LEU A O 1
ATOM 559 N N . PRO A 1 77 ? 2.344 -2.062 8.455 1.00 95.38 77 PRO A N 1
ATOM 560 C CA . PRO A 1 77 ? 2.341 -3.394 7.857 1.00 95.38 77 PRO A CA 1
ATOM 561 C C . PRO A 1 77 ? 2.093 -3.340 6.346 1.00 95.38 77 PRO A C 1
ATOM 563 O O . PRO A 1 77 ? 2.737 -4.086 5.609 1.00 95.38 77 PRO A O 1
ATOM 566 N N . PHE A 1 78 ? 1.231 -2.432 5.867 1.00 98.50 78 PHE A N 1
ATOM 567 C CA . PHE A 1 78 ? 1.007 -2.254 4.435 1.00 98.50 78 PHE A CA 1
ATOM 568 C C . PHE A 1 78 ? 2.297 -1.860 3.720 1.00 98.50 78 PHE A C 1
ATOM 570 O O . PHE A 1 78 ? 2.713 -2.534 2.787 1.00 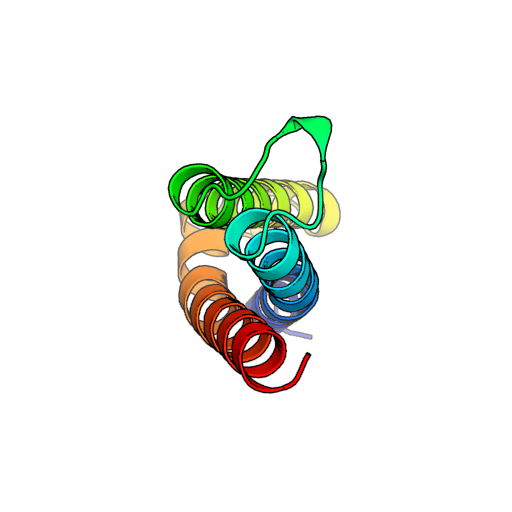98.50 78 PHE A O 1
ATOM 577 N N . PHE A 1 79 ? 2.946 -0.783 4.163 1.00 97.94 79 PHE A N 1
ATOM 578 C CA . PHE A 1 79 ? 4.132 -0.250 3.502 1.00 97.94 79 PHE A CA 1
ATOM 579 C C . PHE A 1 79 ? 5.273 -1.269 3.482 1.00 97.94 79 PHE A C 1
ATOM 581 O O . PHE A 1 79 ? 5.907 -1.460 2.447 1.00 97.94 79 PHE A O 1
ATOM 588 N N . PHE A 1 80 ? 5.497 -1.969 4.596 1.00 98.06 80 PHE A N 1
ATOM 589 C CA . PHE A 1 80 ? 6.563 -2.960 4.693 1.00 98.06 80 PHE A CA 1
ATOM 590 C C . PHE A 1 80 ? 6.352 -4.130 3.724 1.00 98.06 80 PHE A C 1
ATOM 592 O O . PHE A 1 80 ? 7.247 -4.456 2.946 1.00 98.06 80 PHE A O 1
ATOM 599 N N . VAL A 1 81 ? 5.154 -4.728 3.717 1.00 98.69 81 VAL A N 1
ATOM 600 C CA . VAL A 1 81 ? 4.832 -5.835 2.802 1.00 98.69 81 VAL A CA 1
ATOM 601 C C . VAL A 1 81 ? 4.822 -5.359 1.350 1.00 98.69 81 VAL A C 1
ATOM 603 O O . VAL A 1 81 ? 5.346 -6.049 0.479 1.00 98.69 81 VAL A O 1
ATOM 606 N N . TRP A 1 82 ? 4.285 -4.166 1.090 1.00 98.75 82 TRP A N 1
ATOM 607 C CA . TRP A 1 82 ? 4.213 -3.576 -0.243 1.00 98.75 82 TRP A CA 1
ATOM 608 C C . TRP A 1 82 ? 5.604 -3.416 -0.860 1.00 98.75 82 TRP A C 1
ATOM 610 O O . TRP A 1 82 ? 5.851 -3.920 -1.958 1.00 98.75 82 TRP A O 1
ATOM 620 N N . VAL A 1 83 ? 6.522 -2.762 -0.143 1.00 98.38 83 VAL A N 1
ATOM 621 C CA . VAL A 1 83 ? 7.892 -2.541 -0.619 1.00 98.38 83 VAL A CA 1
ATOM 622 C C . VAL A 1 83 ? 8.638 -3.862 -0.763 1.00 98.38 83 VAL A C 1
ATOM 624 O O . VAL A 1 83 ? 9.302 -4.057 -1.777 1.00 98.38 83 VAL A O 1
ATOM 627 N N . LEU A 1 84 ? 8.506 -4.787 0.194 1.00 98.56 84 LEU A N 1
ATOM 628 C CA . LEU A 1 84 ? 9.150 -6.099 0.095 1.00 98.56 84 LEU A CA 1
ATOM 629 C C . LEU A 1 84 ? 8.716 -6.853 -1.160 1.00 98.56 84 LEU A C 1
ATOM 631 O O . LEU A 1 84 ? 9.569 -7.291 -1.926 1.00 98.56 84 LEU A O 1
ATOM 635 N N . VAL A 1 85 ? 7.408 -6.976 -1.395 1.00 98.75 85 VAL A N 1
ATOM 636 C CA . VAL A 1 85 ? 6.883 -7.687 -2.567 1.00 98.75 85 VAL A CA 1
ATOM 637 C C . VAL A 1 85 ? 7.327 -7.002 -3.854 1.00 98.75 85 VAL A C 1
ATOM 639 O O . VAL A 1 85 ? 7.817 -7.677 -4.757 1.00 98.75 85 VAL A O 1
ATOM 642 N N . TRP A 1 86 ? 7.223 -5.672 -3.929 1.00 98.56 86 TRP A N 1
ATOM 643 C CA . TRP A 1 86 ? 7.649 -4.928 -5.113 1.00 98.56 86 TRP A CA 1
ATOM 644 C C . TRP A 1 86 ? 9.140 -5.131 -5.404 1.00 98.56 86 TRP A C 1
ATOM 646 O O . TRP A 1 86 ? 9.497 -5.517 -6.515 1.00 98.56 86 TRP A O 1
ATOM 656 N N . VAL A 1 87 ? 10.012 -4.931 -4.412 1.00 98.12 87 VAL A N 1
ATOM 657 C CA . VAL A 1 87 ? 11.466 -5.066 -4.576 1.00 98.12 87 VAL A CA 1
ATOM 658 C C . VAL A 1 87 ? 11.846 -6.502 -4.919 1.00 98.12 87 VAL A C 1
ATOM 660 O O . VAL A 1 87 ? 12.649 -6.708 -5.826 1.00 98.12 87 VAL A O 1
ATOM 663 N N . MET A 1 88 ? 11.268 -7.499 -4.245 1.00 98.50 88 MET A N 1
ATOM 664 C CA . MET A 1 88 ? 11.536 -8.904 -4.555 1.00 98.50 88 MET A CA 1
ATOM 665 C C . MET A 1 88 ? 11.156 -9.231 -5.996 1.00 98.50 88 MET A C 1
ATOM 667 O O . MET A 1 88 ? 11.978 -9.776 -6.721 1.00 98.50 88 MET A O 1
ATOM 671 N N . MET A 1 89 ? 9.953 -8.857 -6.436 1.00 98.25 89 MET A N 1
ATOM 672 C CA . MET A 1 89 ? 9.524 -9.105 -7.813 1.00 98.25 89 MET A CA 1
ATOM 673 C C . MET A 1 89 ? 10.409 -8.367 -8.818 1.00 98.25 89 MET A C 1
ATOM 675 O O . MET A 1 89 ? 10.868 -8.983 -9.767 1.00 98.25 89 MET A O 1
ATOM 679 N N . TYR A 1 90 ? 10.730 -7.093 -8.572 1.00 96.62 90 TYR A N 1
ATOM 680 C CA . TYR A 1 90 ? 11.576 -6.292 -9.463 1.00 96.62 90 TYR A CA 1
ATOM 681 C C . TYR A 1 90 ? 12.981 -6.876 -9.662 1.00 96.62 90 TYR A C 1
ATOM 683 O O . TYR A 1 90 ? 13.588 -6.671 -10.707 1.00 96.62 90 TYR A O 1
ATOM 691 N N . ASN A 1 91 ? 13.513 -7.584 -8.662 1.00 97.44 91 ASN A N 1
ATOM 692 C CA . ASN A 1 91 ? 14.860 -8.153 -8.723 1.00 97.44 91 ASN A CA 1
ATOM 693 C C . ASN A 1 91 ? 14.892 -9.644 -9.096 1.00 97.44 91 ASN A C 1
ATOM 695 O O . ASN A 1 91 ? 15.964 -10.148 -9.424 1.00 97.44 91 ASN A O 1
ATOM 699 N N . LEU A 1 92 ? 13.765 -10.361 -9.014 1.00 96.75 92 LEU A N 1
ATOM 700 C CA . LEU A 1 92 ? 13.703 -11.811 -9.243 1.00 96.75 92 LEU A CA 1
ATOM 701 C C . LEU A 1 92 ? 12.937 -12.212 -10.513 1.00 96.75 92 LEU A C 1
ATOM 703 O O . LEU A 1 92 ? 13.079 -13.359 -10.937 1.00 96.75 92 LEU A O 1
ATOM 707 N N . LEU A 1 93 ? 12.125 -11.316 -11.087 1.00 92.94 93 LEU A N 1
ATOM 708 C CA . LEU A 1 93 ? 11.277 -11.556 -12.263 1.00 92.94 93 LEU A CA 1
ATOM 709 C C . LEU A 1 93 ? 11.579 -10.552 -13.377 1.00 92.94 93 LEU A C 1
ATOM 711 O O . LEU A 1 93 ? 11.888 -11.011 -14.495 1.00 92.94 93 LEU A O 1
#

Secondary structure (DSSP, 8-state):
--HHHHHHHHHHHHHHHHHHHHHHHHHT-STTT-S-HHHHHHHHHHHHHHHHHHHHHHH-HHHHTHHHHHHHHHHHHHHHHHHHHHHHHHHH-

Sequence (93 aa):
MDIEVKLTSIHAALAIVAGAISYLLSTGAISALGKNEFLAVLGGLLILYLTGQLSERIFGKEAVGGMKGWLWSGILPFFFVWVLVWVMMYNLL

Radius of gyration: 14.03 Å; Cα contacts (8 Å, |Δi|>4): 122; chains: 1; bounding box: 33×20×41 Å

Nearest PDB structures (foldseek):
  8s9s-assembly1_6  TM=7.856E-01  e=1.725E+00  Homo sapiens
  8rb9-assembly1_A  TM=4.429E-01  e=6.271E+00  Azotobacter vinelandii DJ

pLDDT: mean 96.52, std 3.38, range [69.69, 98.75]

Mean predicted aligned error: 2.5 Å